Protein AF-A0A1V6PQ53-F1 (afdb_monomer_lite)

pLDDT: mean 78.3, std 21.43, range [31.05, 96.81]

Secondary structure (DSSP, 8-state):
-----------PPPP----------SSSSHHHHHHHHHHHHHHHHHHHHHTT-HHHHHHHHHHHHHHHHHH-S--SHHHHHHHHHHHHHHHHHS-TT-HHHHHHHHHHHHTHHHHTT-HHHHHHHHH-HHHHHHHHTTSPPPSS-TTT--------------SS---PPP-------

Sequence (177 aa):
MLTSIGLSQPKQPKEPQSESTSGENKASQAPTLQAHTLLCHLQVYIFSQTYLVPELKDLAFEKFSAVLKEIERPKCIDEQLAVIDCLSLAFLEVQPYDKLREWLAQYAAWCLHSLRLQPDFHQLLQRCPALSCRMMDILNPAVQAPWDVKWPKYRVPSYGARGFYEEGPPHEEDAVS

Structure (mmCIF, N/CA/C/O backbone):
data_AF-A0A1V6PQ53-F1
#
_entry.id   AF-A0A1V6PQ53-F1
#
loop_
_atom_site.group_PDB
_atom_site.id
_atom_site.type_symbol
_atom_site.label_atom_id
_atom_site.label_alt_id
_atom_site.label_comp_id
_atom_site.label_asym_id
_atom_site.label_entity_id
_atom_site.label_seq_id
_atom_site.pdbx_PDB_ins_code
_atom_site.Cartn_x
_atom_site.Cartn_y
_atom_site.Cartn_z
_atom_site.occupancy
_atom_site.B_iso_or_equiv
_atom_site.auth_seq_id
_atom_site.auth_comp_id
_atom_site.auth_asym_id
_atom_site.auth_atom_id
_atom_site.pdbx_PDB_model_num
ATOM 1 N N . MET A 1 1 ? 5.307 85.949 28.254 1.00 47.88 1 MET A N 1
ATOM 2 C CA . MET A 1 1 ? 5.474 85.746 26.800 1.00 47.88 1 MET A CA 1
ATOM 3 C C . MET A 1 1 ? 6.910 85.332 26.572 1.00 47.88 1 MET A C 1
ATOM 5 O O . MET A 1 1 ? 7.759 86.064 27.053 1.00 47.88 1 MET A O 1
ATOM 9 N N . LEU A 1 2 ? 7.167 84.181 25.948 1.00 36.12 2 LEU A N 1
ATOM 10 C CA . LEU A 1 2 ? 8.258 83.943 24.993 1.00 36.12 2 LEU A CA 1
ATOM 11 C C . LEU A 1 2 ? 8.287 82.456 24.610 1.00 36.12 2 LEU A C 1
ATOM 13 O O . LEU A 1 2 ? 7.993 81.568 25.403 1.00 36.12 2 LEU A O 1
ATOM 17 N N . THR A 1 3 ? 8.536 82.261 23.329 1.00 37.09 3 THR A N 1
ATOM 18 C CA . THR A 1 3 ? 8.331 81.092 22.482 1.00 37.09 3 THR A CA 1
ATOM 19 C C . THR A 1 3 ? 9.398 80.007 22.619 1.00 37.09 3 THR A C 1
ATOM 21 O O . THR A 1 3 ? 10.579 80.296 22.762 1.00 37.09 3 THR A O 1
ATOM 24 N N . SER A 1 4 ? 8.918 78.767 22.489 1.00 40.34 4 SER A N 1
ATOM 25 C CA . SER A 1 4 ? 9.501 77.578 21.842 1.00 40.34 4 SER A CA 1
ATOM 26 C C . SER A 1 4 ? 10.943 77.667 21.301 1.00 40.34 4 SER A C 1
ATOM 28 O O . SER A 1 4 ? 11.241 78.474 20.422 1.00 40.34 4 SER A O 1
ATOM 30 N N . ILE A 1 5 ? 11.792 76.735 21.756 1.00 41.16 5 ILE A N 1
ATOM 31 C CA . ILE A 1 5 ? 13.058 76.321 21.129 1.00 41.16 5 ILE A CA 1
ATOM 32 C C . ILE A 1 5 ? 13.031 74.785 21.058 1.00 41.16 5 ILE A C 1
ATOM 34 O O . ILE A 1 5 ? 12.640 74.130 22.023 1.00 41.16 5 ILE A O 1
ATOM 38 N N . GLY A 1 6 ? 13.347 74.242 19.878 1.00 40.41 6 GLY A N 1
ATOM 39 C CA . GLY A 1 6 ? 13.055 72.862 19.475 1.00 40.41 6 GLY A CA 1
ATOM 40 C C . GLY A 1 6 ? 14.090 71.800 19.847 1.00 40.41 6 GLY A C 1
ATOM 41 O O . GLY A 1 6 ? 15.030 72.085 20.574 1.00 40.41 6 GLY A O 1
ATOM 42 N N . LEU A 1 7 ? 13.914 70.588 19.294 1.00 35.53 7 LEU A N 1
ATOM 43 C CA . LEU A 1 7 ? 14.985 69.666 18.881 1.00 35.53 7 LEU A CA 1
ATOM 44 C C . LEU A 1 7 ? 14.430 68.425 18.131 1.00 35.53 7 LEU A C 1
ATOM 46 O O . LEU A 1 7 ? 13.485 67.791 18.583 1.00 35.53 7 LEU A O 1
ATOM 50 N N . SER A 1 8 ? 15.122 68.085 17.037 1.00 37.28 8 SER A N 1
ATOM 51 C CA . SER A 1 8 ? 15.448 66.746 16.496 1.00 37.28 8 SER A CA 1
ATOM 52 C C . SER A 1 8 ? 14.383 65.783 15.926 1.00 37.28 8 SER A C 1
ATOM 54 O O . SER A 1 8 ? 13.516 65.262 16.616 1.00 37.28 8 SER A O 1
ATOM 56 N N . GLN A 1 9 ? 14.576 65.457 14.635 1.00 44.78 9 GLN A N 1
ATOM 57 C CA . GLN A 1 9 ? 13.964 64.349 13.873 1.00 44.78 9 GLN A CA 1
ATOM 58 C C . GLN A 1 9 ? 14.495 62.958 14.306 1.00 44.78 9 GLN A C 1
ATOM 60 O 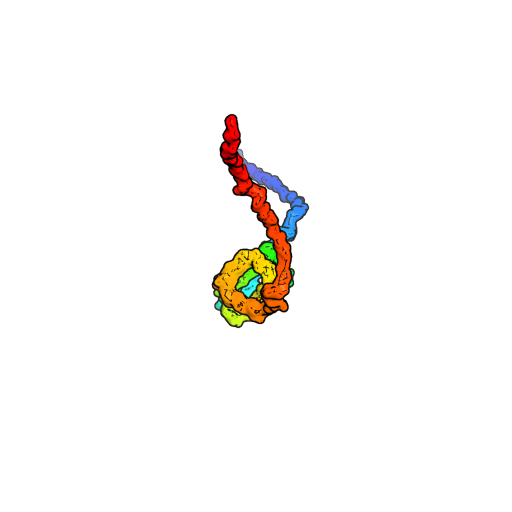O . GLN A 1 9 ? 15.506 62.903 15.010 1.00 44.78 9 GLN A O 1
ATOM 65 N N . PRO A 1 10 ? 13.920 61.831 13.811 1.00 44.03 10 PRO A N 1
ATOM 66 C CA . PRO A 1 10 ? 14.507 61.223 12.599 1.00 44.03 10 PRO A CA 1
ATOM 67 C C . PRO A 1 10 ? 13.544 60.487 11.626 1.00 44.03 10 PRO A C 1
ATOM 69 O O . PRO A 1 10 ? 12.700 59.687 12.008 1.00 44.03 10 PRO A O 1
ATOM 72 N N . LYS A 1 11 ? 13.774 60.749 10.329 1.00 37.09 11 LYS A N 1
ATOM 73 C CA . LYS A 1 11 ? 13.906 59.827 9.171 1.00 37.09 11 LYS A CA 1
ATOM 74 C C . LYS A 1 11 ? 13.160 58.468 9.187 1.00 37.09 11 LYS A C 1
ATOM 76 O O . LYS A 1 11 ? 13.619 57.504 9.792 1.00 37.09 11 LYS A O 1
ATOM 81 N N . GLN A 1 12 ? 12.111 58.356 8.365 1.00 39.81 12 GLN A N 1
ATOM 82 C CA . GLN A 1 12 ? 11.531 57.078 7.916 1.00 39.81 12 GLN A CA 1
ATOM 83 C C . GLN A 1 12 ? 12.351 56.442 6.769 1.00 39.81 12 GLN A C 1
ATOM 85 O O . GLN A 1 12 ? 12.788 57.174 5.872 1.00 39.81 12 GLN A O 1
ATOM 90 N N . PRO A 1 13 ? 12.528 55.105 6.730 1.00 38.00 13 PRO A N 1
ATOM 91 C CA . PRO A 1 13 ? 13.029 54.389 5.558 1.00 38.00 13 PRO A CA 1
ATOM 92 C C . PRO A 1 13 ? 11.904 53.981 4.590 1.00 38.00 13 PRO A C 1
ATOM 94 O O . PRO A 1 13 ? 10.789 53.671 4.997 1.00 38.00 13 PRO A O 1
ATOM 97 N N . LYS A 1 14 ? 12.260 53.991 3.303 1.00 38.31 14 LYS A N 1
ATOM 98 C CA . LYS A 1 14 ? 11.450 53.739 2.104 1.00 38.31 14 LYS A CA 1
ATOM 99 C C . LYS A 1 14 ? 11.131 52.248 1.899 1.00 38.31 14 LYS A C 1
ATOM 101 O O . LYS A 1 14 ? 12.017 51.416 2.073 1.00 38.31 14 LYS A O 1
ATOM 106 N N . GLU A 1 15 ? 9.921 51.949 1.422 1.00 40.22 15 GLU A N 1
ATOM 107 C CA . GLU A 1 15 ? 9.609 50.716 0.674 1.00 40.22 15 GLU A CA 1
ATOM 108 C C . GLU A 1 15 ? 10.409 50.648 -0.638 1.00 40.22 15 GLU A C 1
ATOM 110 O O . GLU A 1 15 ? 10.794 51.685 -1.194 1.00 40.22 15 GLU A O 1
ATOM 115 N N . PRO A 1 16 ? 10.607 49.432 -1.173 1.00 40.88 16 PRO A N 1
ATOM 116 C CA . PRO A 1 16 ? 10.141 49.221 -2.542 1.00 40.88 16 PRO A CA 1
ATOM 117 C C . PRO A 1 16 ? 9.465 47.859 -2.793 1.00 40.88 16 PRO A C 1
ATOM 119 O O . PRO A 1 16 ? 10.020 46.800 -2.519 1.00 40.88 16 PRO A O 1
ATOM 122 N N . GLN A 1 17 ? 8.270 47.960 -3.382 1.00 32.00 17 GLN A N 1
ATOM 123 C CA . GLN A 1 17 ? 7.801 47.299 -4.610 1.00 32.00 17 GLN A CA 1
ATOM 124 C C . GLN A 1 17 ? 8.130 45.811 -4.825 1.00 32.00 17 GLN A C 1
ATOM 126 O O . GLN A 1 17 ? 9.206 45.428 -5.276 1.00 32.00 17 GLN A O 1
ATOM 131 N N . SER A 1 18 ? 7.095 44.996 -4.638 1.00 38.78 18 SER A N 1
ATOM 132 C CA . SER A 1 18 ? 6.929 43.653 -5.184 1.00 38.78 18 SER A CA 1
ATOM 133 C C . SER A 1 18 ? 6.548 43.726 -6.669 1.00 38.78 18 SER A C 1
ATOM 135 O O . SER A 1 18 ? 5.409 44.038 -7.014 1.00 38.78 18 SER A O 1
ATOM 137 N N . GLU A 1 19 ? 7.494 43.400 -7.550 1.00 36.56 19 GLU A N 1
ATOM 138 C CA . GLU A 1 19 ? 7.214 43.024 -8.937 1.00 36.56 19 GLU A CA 1
ATOM 139 C C . GLU A 1 19 ? 7.116 41.501 -9.044 1.00 36.56 19 GLU A C 1
ATOM 141 O O . GLU A 1 19 ? 8.038 40.739 -8.753 1.00 36.56 19 GLU A O 1
ATOM 146 N N . SER A 1 20 ? 5.932 41.064 -9.449 1.00 39.28 20 SER A N 1
ATOM 147 C CA . SER A 1 20 ? 5.597 39.714 -9.862 1.00 39.28 20 SER A CA 1
ATOM 148 C C . SER A 1 20 ? 6.285 39.347 -11.176 1.00 39.28 20 SER A C 1
ATOM 150 O O . SER A 1 20 ? 6.068 40.012 -12.186 1.00 39.28 20 SER A O 1
ATOM 152 N N . THR A 1 21 ? 6.977 38.206 -11.196 1.00 31.05 21 THR A N 1
ATOM 153 C CA . THR A 1 21 ? 7.216 37.461 -12.439 1.00 31.05 21 THR A CA 1
ATOM 154 C C . THR A 1 21 ? 6.861 35.995 -12.221 1.00 31.05 21 THR A C 1
ATOM 156 O O . THR A 1 21 ? 7.440 35.300 -11.393 1.00 31.05 21 THR A O 1
ATOM 159 N N . SER A 1 22 ? 5.821 35.587 -12.941 1.00 43.41 22 SER A N 1
ATOM 160 C CA . SER A 1 22 ? 5.301 34.234 -13.096 1.00 43.41 22 SER A CA 1
ATOM 161 C C . SER A 1 22 ? 6.170 33.461 -14.086 1.00 43.41 22 SER A C 1
ATOM 163 O O . SER A 1 22 ? 6.522 34.010 -15.128 1.00 43.41 22 SER A O 1
ATOM 165 N N . GLY A 1 23 ? 6.449 32.189 -13.799 1.00 42.25 23 GLY A N 1
ATOM 166 C CA . GLY A 1 23 ? 6.982 31.249 -14.783 1.00 42.25 23 GLY A CA 1
ATOM 167 C C . GLY A 1 23 ? 7.779 30.110 -14.157 1.00 42.25 23 GLY A C 1
ATOM 168 O O . GLY A 1 23 ? 8.827 30.348 -13.583 1.00 42.25 23 GLY A O 1
ATOM 169 N N . GLU A 1 24 ? 7.267 28.887 -14.320 1.00 42.50 24 GLU A N 1
ATOM 170 C CA . GLU A 1 24 ? 7.995 27.610 -14.202 1.00 42.50 24 GLU A CA 1
ATOM 171 C C . GLU A 1 24 ? 8.403 27.137 -12.794 1.00 42.50 24 GLU A C 1
ATOM 173 O O . GLU A 1 24 ? 9.486 27.433 -12.313 1.00 42.50 24 GLU A O 1
ATOM 178 N N . ASN A 1 25 ? 7.546 26.317 -12.157 1.00 42.28 25 ASN A N 1
ATOM 179 C CA . ASN A 1 25 ? 7.958 25.182 -11.295 1.00 42.28 25 ASN A CA 1
ATOM 180 C C . ASN A 1 25 ? 6.767 24.307 -10.840 1.00 42.28 25 ASN A C 1
ATOM 182 O O . ASN A 1 25 ? 6.650 23.921 -9.679 1.00 42.28 25 ASN A O 1
ATOM 186 N N . LYS A 1 26 ? 5.831 23.979 -11.744 1.00 44.25 26 LYS A N 1
ATOM 187 C CA . LYS A 1 26 ? 4.626 23.205 -11.374 1.00 44.25 26 LYS A CA 1
ATOM 188 C C . LYS A 1 26 ? 4.820 21.679 -11.399 1.00 44.25 26 LYS A C 1
ATOM 190 O O . LYS A 1 26 ? 4.007 20.965 -10.826 1.00 44.25 26 LYS A O 1
ATOM 195 N N . ALA A 1 27 ? 5.883 21.177 -12.032 1.00 47.62 27 ALA A N 1
ATOM 196 C CA . ALA A 1 27 ? 6.120 19.736 -12.184 1.00 47.62 27 ALA A CA 1
ATOM 197 C C . ALA A 1 27 ? 6.875 19.103 -10.997 1.00 47.62 27 ALA A C 1
ATOM 199 O O . ALA A 1 27 ? 6.662 17.934 -10.698 1.00 47.62 27 ALA A O 1
ATOM 200 N N . SER A 1 28 ? 7.705 19.873 -10.286 1.00 53.03 28 SER A N 1
ATOM 201 C CA . SER A 1 28 ? 8.622 19.328 -9.269 1.00 53.03 28 SER A CA 1
ATOM 202 C C . SER A 1 28 ? 8.056 19.298 -7.841 1.00 53.03 28 SER A C 1
ATOM 204 O O . SER A 1 28 ? 8.668 18.707 -6.961 1.00 53.03 28 SER A O 1
ATOM 206 N N . GLN A 1 29 ? 6.903 19.930 -7.587 1.00 55.69 29 GLN A N 1
ATOM 207 C CA . GLN A 1 29 ? 6.268 19.964 -6.254 1.00 55.69 29 GLN A CA 1
ATOM 208 C C . GLN A 1 29 ? 5.102 18.979 -6.099 1.00 55.69 29 GLN A C 1
ATOM 210 O O . GLN A 1 29 ? 4.734 18.626 -4.985 1.00 55.69 29 GLN A O 1
ATOM 215 N N . ALA A 1 30 ? 4.502 18.526 -7.200 1.00 59.94 30 ALA A N 1
ATOM 216 C CA . ALA A 1 30 ? 3.390 17.581 -7.155 1.00 59.94 30 ALA A CA 1
ATOM 217 C C . ALA A 1 30 ? 3.730 16.232 -6.472 1.00 59.94 30 ALA A C 1
ATOM 219 O O . ALA A 1 30 ? 2.942 15.811 -5.622 1.00 59.94 30 ALA A O 1
ATOM 220 N N . PRO A 1 31 ? 4.873 15.568 -6.759 1.00 60.91 31 PRO A N 1
ATOM 221 C CA . PRO A 1 31 ? 5.157 14.250 -6.181 1.00 60.91 31 PRO A CA 1
ATOM 222 C C . PRO A 1 31 ? 5.460 14.315 -4.678 1.00 60.91 31 PRO A C 1
ATOM 224 O O . PRO A 1 31 ? 4.992 13.473 -3.912 1.00 60.91 31 PRO A O 1
ATOM 227 N N . THR A 1 32 ? 6.159 15.358 -4.222 1.00 70.81 32 THR A N 1
ATOM 228 C CA . THR A 1 32 ? 6.441 15.565 -2.794 1.00 70.81 32 THR A CA 1
ATOM 229 C C . THR A 1 32 ? 5.165 15.865 -2.006 1.00 70.81 32 THR A C 1
ATOM 231 O O . THR A 1 32 ? 4.955 15.310 -0.928 1.00 70.81 32 THR A O 1
ATOM 234 N N . LEU A 1 33 ? 4.249 16.664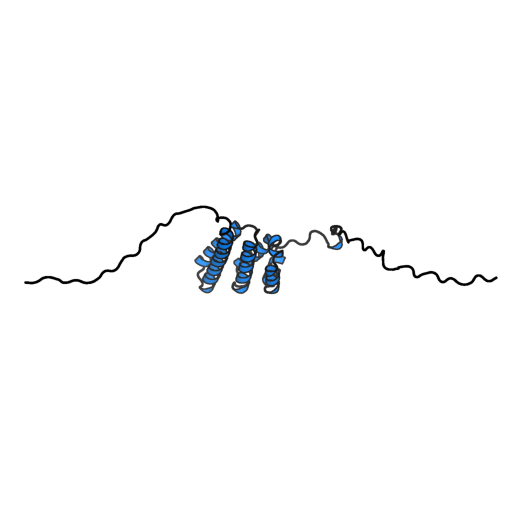 -2.564 1.00 73.25 33 LEU A N 1
ATOM 235 C CA . LEU A 1 33 ? 2.937 16.920 -1.960 1.00 73.25 33 LEU A CA 1
ATOM 236 C C . LEU A 1 33 ? 2.083 15.648 -1.849 1.00 73.25 33 LEU A C 1
ATOM 238 O O . LEU A 1 33 ? 1.444 15.441 -0.816 1.00 73.25 33 LEU A O 1
ATOM 242 N N . GLN A 1 34 ? 2.082 14.780 -2.864 1.00 73.25 34 GLN A N 1
ATOM 243 C CA . GLN A 1 34 ? 1.351 13.507 -2.817 1.00 73.25 34 GLN A CA 1
ATOM 244 C C . GLN A 1 34 ? 1.917 12.558 -1.755 1.00 73.25 34 GLN A C 1
ATOM 246 O O . GLN A 1 34 ? 1.145 11.988 -0.983 1.00 73.25 34 GLN A O 1
ATOM 251 N N . ALA A 1 35 ? 3.244 12.455 -1.646 1.00 77.88 35 ALA A N 1
ATOM 252 C CA . ALA A 1 35 ? 3.906 11.666 -0.608 1.00 77.88 35 ALA A CA 1
ATOM 253 C C . ALA A 1 35 ? 3.508 12.123 0.807 1.00 77.88 35 ALA A C 1
ATOM 255 O O . ALA A 1 35 ? 3.105 11.315 1.647 1.00 77.88 35 ALA A O 1
ATOM 256 N N . HIS A 1 36 ? 3.540 13.435 1.053 1.00 81.56 36 HIS A N 1
ATOM 257 C CA . HIS A 1 36 ? 3.105 14.008 2.326 1.00 81.56 36 HIS A CA 1
ATOM 258 C C . HIS A 1 36 ? 1.609 13.790 2.589 1.00 81.56 36 HIS A C 1
ATOM 260 O O . HIS A 1 36 ? 1.216 13.508 3.721 1.00 81.56 36 HIS A O 1
ATOM 266 N N . THR A 1 37 ? 0.775 13.877 1.553 1.00 91.12 37 THR A N 1
ATOM 267 C CA . THR A 1 37 ? -0.677 13.673 1.669 1.00 91.12 37 THR A CA 1
ATOM 268 C C . THR A 1 37 ? -1.014 12.220 2.021 1.00 91.12 37 THR A C 1
ATOM 270 O O . THR A 1 37 ? -1.845 11.980 2.898 1.00 91.12 37 THR A O 1
ATOM 273 N N . LEU A 1 38 ? -0.330 11.247 1.408 1.00 91.31 38 LEU A N 1
ATOM 274 C CA . LEU A 1 38 ? -0.474 9.821 1.723 1.00 91.31 38 LEU A CA 1
ATOM 275 C C . LEU A 1 38 ? -0.170 9.525 3.189 1.00 91.31 38 LEU A C 1
ATOM 277 O O . LEU A 1 38 ? -0.997 8.938 3.891 1.00 91.31 38 LEU A O 1
ATOM 281 N N . LEU A 1 39 ? 1.005 9.958 3.652 1.00 91.81 39 LEU A N 1
ATOM 282 C CA . LEU A 1 39 ? 1.433 9.744 5.031 1.00 91.81 39 LEU A CA 1
ATOM 283 C C . LEU A 1 39 ? 0.485 10.427 6.017 1.00 91.81 39 LEU A C 1
ATOM 285 O O . LEU A 1 39 ? 0.154 9.835 7.040 1.00 91.81 39 LEU A O 1
ATOM 289 N N . CYS A 1 40 ? -0.016 11.619 5.688 1.00 94.25 40 CYS A N 1
ATOM 290 C CA . CYS A 1 40 ? -0.991 12.320 6.515 1.00 94.25 40 CYS A CA 1
ATOM 291 C C . CYS A 1 40 ? -2.287 11.509 6.679 1.00 94.25 40 CYS A C 1
ATOM 293 O O . CYS A 1 40 ? -2.718 11.261 7.805 1.00 94.25 40 CYS A O 1
ATOM 295 N N . HIS A 1 41 ? -2.886 11.015 5.591 1.00 95.44 41 HIS A N 1
ATOM 296 C CA . HIS A 1 41 ? -4.101 10.198 5.692 1.00 95.44 41 HIS A CA 1
ATOM 297 C C . HIS A 1 41 ? -3.869 8.879 6.440 1.00 95.44 41 HIS A C 1
ATOM 299 O O . HIS A 1 41 ? -4.723 8.472 7.228 1.00 95.44 41 HIS A O 1
ATOM 305 N N . LEU A 1 42 ? -2.705 8.247 6.265 1.00 94.88 42 LEU A N 1
ATOM 306 C CA . LEU A 1 42 ? -2.327 7.053 7.021 1.00 94.88 42 LEU A CA 1
ATOM 307 C C . LEU A 1 42 ? -2.171 7.345 8.521 1.00 94.88 42 LEU A C 1
ATOM 309 O O . LEU A 1 42 ? -2.657 6.584 9.355 1.00 94.88 42 LEU A O 1
ATOM 313 N N . GLN A 1 43 ? -1.539 8.459 8.882 1.00 95.00 43 GLN A N 1
ATOM 314 C CA . GLN A 1 43 ? -1.406 8.882 10.275 1.00 95.00 43 GLN A CA 1
ATOM 315 C C . GLN A 1 43 ? -2.763 9.190 10.904 1.00 95.00 43 GLN A C 1
ATOM 317 O O . GLN A 1 43 ? -3.008 8.777 12.034 1.00 95.00 43 GLN A O 1
ATOM 322 N N . VAL A 1 44 ? -3.672 9.845 10.174 1.00 96.31 44 VAL A N 1
ATOM 323 C CA . VAL A 1 44 ? -5.051 10.065 10.638 1.00 96.31 44 VAL A CA 1
ATOM 324 C C . VAL A 1 44 ? -5.780 8.732 10.815 1.00 96.31 44 VAL A C 1
ATOM 326 O O . VAL A 1 44 ? -6.499 8.564 11.798 1.00 96.31 44 VAL A O 1
ATOM 329 N N . TYR A 1 45 ? -5.559 7.755 9.931 1.00 96.62 45 TYR A N 1
ATOM 330 C CA . TYR A 1 45 ? -6.109 6.409 10.092 1.00 96.62 45 TYR A CA 1
ATOM 331 C C . TYR A 1 45 ? -5.604 5.743 11.379 1.00 96.62 45 TYR A C 1
ATOM 333 O O . TYR A 1 45 ? -6.407 5.290 12.195 1.00 96.62 45 TYR A O 1
ATOM 341 N N . ILE A 1 46 ? -4.289 5.741 11.612 1.00 94.62 46 ILE A N 1
ATOM 342 C CA . ILE A 1 46 ? -3.682 5.188 12.834 1.00 94.62 46 ILE A CA 1
ATOM 343 C C . ILE A 1 46 ? -4.219 5.917 14.070 1.00 94.62 46 ILE A C 1
ATOM 345 O O . ILE A 1 46 ? -4.669 5.278 15.016 1.00 94.62 46 ILE A O 1
ATOM 349 N N . PHE A 1 47 ? -4.259 7.249 14.035 1.00 95.69 47 PHE A N 1
ATOM 350 C CA . PHE A 1 47 ? -4.813 8.078 15.101 1.00 95.69 4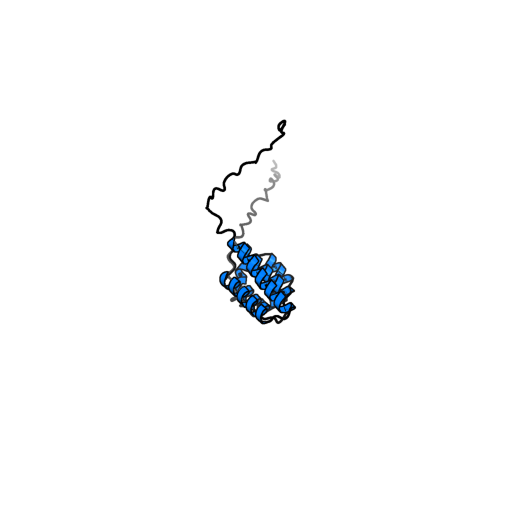7 PHE A CA 1
ATOM 351 C C . PHE A 1 47 ? -6.261 7.687 15.411 1.00 95.69 47 PHE A C 1
ATOM 353 O O . PHE A 1 47 ? -6.597 7.378 16.551 1.00 95.69 47 PHE A O 1
ATOM 360 N N . SER A 1 48 ? -7.121 7.631 14.398 1.00 95.69 48 SER A N 1
ATOM 361 C CA . SER A 1 48 ? -8.532 7.283 14.576 1.00 95.69 48 SER A CA 1
ATOM 362 C C . SER A 1 48 ? -8.735 5.872 15.138 1.00 95.69 48 SER A C 1
ATOM 364 O O . SER A 1 48 ? -9.649 5.664 15.933 1.00 95.69 48 SER A O 1
ATOM 366 N N . GLN A 1 49 ? -7.853 4.921 14.806 1.00 93.00 49 GLN A N 1
ATOM 367 C CA . GLN A 1 49 ? -7.852 3.582 15.394 1.00 93.00 49 GLN A CA 1
ATOM 368 C C . GLN A 1 49 ? -7.433 3.616 16.869 1.00 93.00 49 GLN A C 1
ATOM 370 O O . GLN A 1 49 ? -8.073 2.968 17.695 1.00 93.00 49 GLN A O 1
ATOM 375 N N . THR A 1 50 ? -6.391 4.374 17.211 1.00 94.19 50 THR A N 1
ATOM 376 C CA . THR A 1 50 ? -5.888 4.512 18.588 1.00 94.19 50 THR A CA 1
ATOM 377 C C . THR A 1 50 ? -6.909 5.177 19.509 1.00 94.19 50 THR A C 1
ATOM 379 O O . THR A 1 50 ? -7.074 4.753 20.650 1.00 94.19 50 THR A O 1
ATOM 382 N N . TYR A 1 51 ? -7.629 6.184 19.010 1.00 95.31 51 TYR A N 1
ATOM 383 C CA . TYR A 1 51 ? -8.644 6.925 19.768 1.00 95.31 51 TYR A CA 1
ATOM 384 C C . TYR A 1 51 ? -10.076 6.403 19.572 1.00 95.31 51 TYR A C 1
ATOM 386 O O . TYR A 1 51 ? -11.014 7.019 20.071 1.00 95.31 51 TYR A O 1
ATOM 394 N N . LEU A 1 52 ? -10.249 5.266 18.886 1.00 94.38 52 LEU A N 1
ATOM 395 C CA . LEU A 1 52 ? -11.536 4.584 18.689 1.00 94.38 52 LEU A CA 1
ATOM 396 C C . LEU A 1 52 ? -12.621 5.475 18.054 1.00 94.38 52 LEU A C 1
ATOM 398 O O . LEU A 1 52 ? -13.769 5.472 18.493 1.00 94.38 52 LEU A O 1
ATOM 402 N N . VAL A 1 53 ? -12.261 6.221 17.006 1.00 96.62 53 VAL A N 1
ATOM 403 C CA . VAL A 1 53 ? -13.181 7.066 16.225 1.00 96.62 53 VAL A CA 1
ATOM 404 C C . VAL A 1 53 ? -13.449 6.398 14.866 1.00 96.62 53 VAL A C 1
ATOM 406 O O . VAL A 1 53 ? -12.727 6.666 13.899 1.00 96.62 53 VAL A O 1
ATOM 409 N N . PRO A 1 54 ? -14.434 5.485 14.765 1.00 93.62 54 PRO A N 1
ATOM 410 C CA . PRO A 1 54 ? -14.616 4.636 13.589 1.00 93.62 54 PRO A CA 1
ATOM 411 C C . PRO A 1 54 ? -15.007 5.414 12.326 1.00 93.62 54 PRO A C 1
ATOM 413 O O . PRO A 1 54 ? -14.503 5.101 11.251 1.00 93.62 54 PRO A O 1
ATOM 416 N N . GLU A 1 55 ? -15.822 6.467 12.429 1.00 96.62 55 GLU A N 1
ATOM 417 C CA . GLU A 1 55 ? -16.230 7.260 11.261 1.00 96.62 55 GLU A CA 1
ATOM 418 C C . GLU A 1 55 ? -15.033 7.987 10.639 1.00 96.62 55 GLU A C 1
ATOM 420 O O . GLU A 1 55 ? -14.895 8.064 9.418 1.00 96.62 55 GLU A O 1
ATOM 425 N N . LEU A 1 56 ? -14.128 8.486 11.488 1.00 96.12 56 LEU A N 1
ATOM 426 C CA . LEU A 1 56 ? -12.889 9.113 11.040 1.00 96.12 56 LEU A CA 1
ATOM 427 C C . LEU A 1 56 ? -11.944 8.083 10.421 1.00 96.12 56 LEU A C 1
ATOM 429 O O . LEU A 1 56 ? -11.278 8.390 9.434 1.00 96.12 56 LEU A O 1
ATOM 433 N N . LYS A 1 57 ? -11.904 6.868 10.971 1.00 95.44 57 LYS A N 1
ATOM 434 C CA . LYS A 1 57 ? -11.107 5.764 10.435 1.00 95.44 57 LYS A CA 1
ATOM 435 C C . LYS A 1 57 ? -11.542 5.393 9.027 1.00 95.44 57 LYS A C 1
ATOM 437 O O . LYS A 1 57 ? -10.704 5.270 8.133 1.00 95.44 57 LYS A O 1
ATOM 442 N N . ASP A 1 58 ? -12.843 5.252 8.812 1.00 95.94 58 ASP A N 1
ATOM 443 C CA . ASP A 1 58 ? -13.386 4.932 7.496 1.00 95.94 58 ASP A CA 1
ATOM 444 C C . ASP A 1 58 ? -13.145 6.071 6.502 1.00 95.94 58 ASP A C 1
ATOM 446 O O . ASP A 1 58 ? -12.638 5.824 5.407 1.00 95.94 58 ASP A O 1
ATOM 450 N N . LEU A 1 59 ? -13.363 7.323 6.913 1.00 96.62 59 LEU A N 1
ATOM 451 C CA . LEU A 1 59 ? -13.063 8.486 6.078 1.00 96.62 59 LEU A CA 1
ATOM 452 C C . LEU A 1 59 ? -11.570 8.577 5.724 1.00 96.62 59 LEU A C 1
ATOM 454 O O . LEU A 1 59 ? -11.217 8.852 4.577 1.00 96.62 59 LEU A O 1
ATOM 458 N N . ALA A 1 60 ? -10.678 8.333 6.685 1.00 96.44 60 ALA A N 1
ATOM 459 C CA . ALA A 1 60 ? -9.237 8.343 6.456 1.00 96.44 60 ALA A CA 1
ATOM 460 C C . ALA A 1 60 ? -8.819 7.243 5.475 1.00 96.44 60 ALA A C 1
ATOM 462 O O . ALA A 1 60 ? -8.012 7.502 4.586 1.00 96.44 60 ALA A O 1
ATOM 463 N N . PHE A 1 61 ? -9.409 6.048 5.576 1.00 96.62 61 PHE A N 1
ATOM 464 C CA . PHE A 1 61 ? -9.185 4.960 4.623 1.00 96.62 61 PHE A CA 1
ATOM 465 C C . PHE A 1 61 ? -9.649 5.318 3.210 1.00 96.62 61 PHE A C 1
ATOM 467 O O . PHE A 1 61 ? -8.936 5.074 2.234 1.00 96.62 61 PHE A O 1
ATOM 474 N N . GLU A 1 62 ? -10.832 5.915 3.080 1.00 96.81 62 GLU A N 1
ATOM 475 C CA . GLU A 1 62 ? -11.353 6.358 1.788 1.00 96.81 62 GLU A CA 1
ATOM 476 C C . GLU A 1 62 ? -10.441 7.402 1.147 1.00 96.81 62 GLU A C 1
ATOM 478 O O . GLU A 1 62 ? -10.082 7.267 -0.023 1.00 96.81 62 GLU A O 1
ATOM 483 N N . LYS A 1 63 ? -10.003 8.408 1.913 1.00 95.94 63 LYS A N 1
ATOM 484 C CA . LYS A 1 63 ? -9.085 9.441 1.415 1.00 95.94 63 LYS A CA 1
ATOM 485 C C . LYS A 1 63 ? -7.713 8.872 1.077 1.00 95.94 63 LYS A C 1
ATOM 487 O O . LYS A 1 63 ? -7.196 9.150 0.002 1.00 95.94 63 LYS A O 1
ATOM 492 N N . PHE A 1 64 ? -7.162 8.020 1.935 1.00 95.62 64 PHE A N 1
ATOM 493 C CA . PHE A 1 64 ? -5.893 7.342 1.691 1.00 95.62 64 PHE A CA 1
ATOM 494 C C . PHE A 1 64 ? -5.925 6.510 0.401 1.00 95.62 64 PHE A C 1
ATOM 496 O O . PHE A 1 64 ? -5.071 6.659 -0.473 1.00 95.62 64 PHE A O 1
ATOM 503 N N . SER A 1 65 ? -6.945 5.663 0.251 1.00 95.38 65 SER A N 1
ATOM 504 C CA . SER A 1 65 ? -7.088 4.812 -0.931 1.00 95.38 65 SER A CA 1
ATOM 505 C C . SER A 1 65 ? -7.399 5.612 -2.197 1.00 95.38 65 SER A C 1
ATOM 507 O O . SER A 1 65 ? -6.994 5.190 -3.277 1.00 95.38 65 SER A O 1
ATOM 509 N N . ALA A 1 66 ? -8.065 6.768 -2.097 1.00 95.06 66 ALA A N 1
ATOM 510 C CA . ALA A 1 66 ? -8.255 7.676 -3.227 1.00 95.06 66 ALA A CA 1
ATOM 511 C C . ALA A 1 66 ? -6.917 8.215 -3.751 1.00 95.06 66 ALA A C 1
ATOM 513 O O . ALA A 1 66 ? -6.677 8.143 -4.951 1.00 95.06 66 ALA A O 1
ATOM 514 N N . VAL A 1 67 ? -6.009 8.642 -2.867 1.00 93.69 67 VAL A N 1
ATOM 515 C CA . VAL A 1 67 ? -4.681 9.129 -3.283 1.00 93.69 67 VAL A CA 1
ATOM 516 C C . VAL A 1 67 ? -3.864 8.017 -3.951 1.00 93.69 67 VAL A C 1
ATOM 518 O O . VAL A 1 67 ? -3.261 8.236 -4.997 1.00 93.69 67 VAL A O 1
ATOM 521 N N . LEU A 1 68 ? -3.887 6.791 -3.419 1.00 93.56 68 LEU A N 1
ATOM 522 C CA . LEU A 1 68 ? -3.205 5.663 -4.073 1.00 93.56 68 LEU A CA 1
ATOM 523 C C . LEU A 1 68 ? -3.846 5.267 -5.410 1.00 93.56 68 LEU A C 1
ATOM 525 O O . LEU A 1 68 ? -3.142 4.835 -6.320 1.00 93.56 68 LEU A O 1
ATOM 529 N N . LYS A 1 69 ? -5.162 5.441 -5.566 1.00 93.25 69 LYS A N 1
ATOM 530 C CA . LYS A 1 69 ? -5.833 5.264 -6.863 1.00 93.25 69 LYS A CA 1
ATOM 531 C C . LYS A 1 69 ? -5.413 6.327 -7.874 1.00 93.25 69 LYS A C 1
ATOM 533 O O . LYS A 1 69 ? -5.276 5.990 -9.041 1.00 93.25 69 LYS A O 1
ATOM 538 N N . GLU A 1 70 ? -5.194 7.568 -7.443 1.00 91.62 70 GLU A N 1
ATOM 539 C CA . GLU A 1 70 ? -4.691 8.650 -8.304 1.00 91.62 70 GLU A CA 1
ATOM 540 C C . GLU A 1 70 ? -3.242 8.412 -8.751 1.00 91.62 70 GLU A C 1
ATOM 542 O O . GLU A 1 70 ? -2.893 8.725 -9.887 1.00 91.62 70 GLU A O 1
ATOM 547 N N . ILE A 1 71 ? -2.414 7.823 -7.883 1.00 90.50 71 ILE A N 1
ATOM 548 C CA . ILE A 1 71 ? -1.032 7.434 -8.212 1.00 90.50 71 ILE A CA 1
ATOM 549 C C . ILE A 1 71 ? -0.997 6.240 -9.178 1.00 90.50 71 ILE A C 1
ATOM 551 O O . ILE A 1 71 ? -0.064 6.108 -9.972 1.00 90.50 71 ILE A O 1
ATOM 555 N N . GLU A 1 72 ? -2.009 5.369 -9.135 1.00 91.31 72 GLU A N 1
ATOM 556 C CA . GLU A 1 72 ? -2.048 4.094 -9.852 1.00 91.31 72 GLU A CA 1
ATOM 557 C C . GLU A 1 72 ? -0.792 3.253 -9.570 1.00 91.31 72 GLU A C 1
ATOM 559 O O . GLU A 1 72 ? -0.680 2.620 -8.526 1.00 91.31 72 GLU A O 1
ATOM 564 N N . ARG A 1 73 ? 0.170 3.229 -10.499 1.00 92.31 73 ARG A N 1
ATOM 565 C CA . ARG A 1 73 ? 1.459 2.563 -10.315 1.00 92.31 73 ARG A CA 1
ATOM 566 C C . ARG A 1 73 ? 2.538 3.614 -10.118 1.00 92.31 73 ARG A C 1
ATOM 568 O O . ARG A 1 73 ? 2.706 4.435 -11.019 1.00 92.31 73 ARG A O 1
ATOM 575 N N . PRO A 1 74 ? 3.336 3.527 -9.043 1.00 91.88 74 PRO A N 1
ATOM 576 C CA . PRO A 1 74 ? 4.383 4.500 -8.785 1.00 91.88 74 PRO A CA 1
ATOM 577 C C . PRO A 1 74 ? 5.459 4.403 -9.877 1.00 91.88 74 PRO A C 1
ATOM 579 O O . PRO A 1 74 ? 6.075 3.346 -10.086 1.00 91.88 74 PRO A O 1
ATOM 582 N N . LYS A 1 75 ? 5.651 5.499 -10.616 1.00 89.81 75 LYS A N 1
ATOM 583 C CA . LYS A 1 75 ? 6.563 5.595 -11.772 1.00 89.81 75 LYS A CA 1
ATOM 584 C C . LYS A 1 75 ? 7.839 6.337 -11.414 1.00 89.81 75 LYS A C 1
ATOM 586 O O . LYS A 1 75 ? 8.901 5.964 -11.908 1.00 89.81 75 LYS A O 1
ATOM 591 N N . CYS A 1 76 ? 7.740 7.363 -10.572 1.00 90.62 76 CYS A N 1
ATOM 592 C CA . CYS A 1 76 ? 8.902 8.114 -10.112 1.00 90.62 76 CYS A CA 1
ATOM 593 C C . CYS A 1 76 ? 9.451 7.561 -8.790 1.00 90.62 76 CYS A C 1
ATOM 595 O O . CYS A 1 76 ? 8.780 6.810 -8.083 1.00 90.62 76 CYS A O 1
ATOM 597 N N . ILE A 1 77 ? 10.697 7.921 -8.474 1.00 91.38 77 ILE A N 1
ATOM 598 C CA . ILE A 1 77 ? 11.367 7.488 -7.241 1.00 91.38 77 ILE A CA 1
ATOM 599 C C . ILE A 1 77 ? 10.616 7.983 -6.000 1.00 91.38 77 ILE A C 1
ATOM 601 O O . ILE A 1 77 ? 10.401 7.196 -5.084 1.00 91.38 77 ILE A O 1
ATOM 605 N N . ASP A 1 78 ? 10.144 9.231 -6.002 1.00 90.12 78 ASP A N 1
ATOM 606 C CA . ASP A 1 78 ? 9.479 9.832 -4.841 1.00 90.12 78 ASP A CA 1
ATOM 607 C C . ASP A 1 78 ? 8.166 9.113 -4.496 1.00 90.12 78 ASP A C 1
ATOM 609 O O . ASP A 1 78 ? 7.909 8.806 -3.335 1.00 90.12 78 ASP A O 1
ATOM 613 N N . GLU A 1 79 ? 7.361 8.759 -5.504 1.00 91.44 79 GLU A N 1
ATOM 614 C CA . GLU A 1 79 ? 6.148 7.949 -5.323 1.00 91.44 79 GLU A CA 1
ATOM 615 C C . GLU A 1 79 ? 6.472 6.550 -4.787 1.00 91.44 79 GLU A C 1
ATOM 617 O O . GLU A 1 79 ? 5.762 6.033 -3.924 1.00 91.44 79 GLU A O 1
ATOM 622 N N . GLN A 1 80 ? 7.533 5.916 -5.300 1.00 93.62 80 GLN A N 1
ATOM 623 C CA . GLN A 1 80 ? 7.939 4.584 -4.847 1.00 93.62 80 GLN A CA 1
ATOM 624 C C . GLN A 1 80 ? 8.364 4.621 -3.378 1.00 93.62 80 GLN A C 1
ATOM 626 O O . GLN A 1 80 ? 7.898 3.789 -2.602 1.00 93.62 80 GLN A O 1
ATOM 631 N N . LEU A 1 81 ? 9.182 5.602 -2.987 1.00 92.94 81 LEU A N 1
ATOM 632 C CA . LEU A 1 81 ? 9.600 5.800 -1.599 1.00 92.94 81 LEU A CA 1
ATOM 633 C C . LEU A 1 81 ? 8.406 6.114 -0.692 1.00 92.94 81 LEU A C 1
ATOM 635 O O . LEU A 1 81 ? 8.256 5.479 0.346 1.00 92.94 81 LEU A O 1
ATOM 639 N N . ALA A 1 82 ? 7.487 6.980 -1.123 1.00 93.00 82 ALA A N 1
ATOM 640 C CA . ALA A 1 82 ? 6.283 7.299 -0.359 1.00 93.00 82 ALA A CA 1
ATOM 641 C C . ALA A 1 82 ? 5.408 6.066 -0.085 1.00 93.00 82 ALA A C 1
ATOM 643 O O . ALA A 1 82 ? 4.902 5.882 1.024 1.00 93.00 82 ALA A O 1
ATOM 644 N N . VAL A 1 83 ? 5.236 5.196 -1.087 1.00 94.69 83 VAL A N 1
ATOM 645 C CA . VAL A 1 83 ? 4.505 3.932 -0.926 1.00 94.69 83 VAL A CA 1
ATOM 646 C C . VAL A 1 83 ? 5.250 2.992 0.025 1.00 94.69 83 VAL A C 1
ATOM 648 O O . VAL A 1 83 ? 4.609 2.364 0.868 1.00 94.69 83 VAL A O 1
ATOM 651 N N . ILE A 1 84 ? 6.579 2.901 -0.070 1.00 95.00 84 ILE A N 1
ATOM 652 C CA . ILE A 1 84 ? 7.405 2.075 0.827 1.00 95.00 84 ILE A CA 1
ATOM 653 C C . ILE A 1 84 ? 7.287 2.563 2.275 1.00 95.00 84 ILE A C 1
ATOM 655 O O . ILE A 1 84 ? 7.059 1.745 3.167 1.00 95.00 84 ILE A O 1
ATOM 659 N N . ASP A 1 85 ? 7.349 3.872 2.509 1.00 93.69 85 ASP A N 1
ATOM 660 C CA . ASP A 1 85 ? 7.178 4.467 3.836 1.00 93.69 85 ASP A CA 1
ATOM 661 C C . ASP A 1 85 ? 5.782 4.188 4.400 1.00 93.69 85 ASP A C 1
ATOM 663 O O . ASP A 1 85 ? 5.644 3.808 5.565 1.00 93.69 85 ASP A O 1
ATOM 667 N N . CYS A 1 86 ? 4.740 4.286 3.566 1.00 94.50 86 CYS A N 1
ATOM 668 C CA . CYS A 1 86 ? 3.378 3.931 3.965 1.00 94.50 86 CYS A CA 1
ATOM 669 C C . CYS A 1 86 ? 3.256 2.451 4.345 1.00 94.50 86 CYS A C 1
ATOM 671 O O . CYS A 1 86 ? 2.631 2.125 5.353 1.00 94.50 86 CYS A O 1
ATOM 673 N N . LEU A 1 87 ? 3.853 1.549 3.561 1.00 95.31 87 LEU A N 1
ATOM 674 C CA . LEU A 1 87 ? 3.858 0.116 3.860 1.00 95.31 87 LEU A CA 1
ATOM 675 C C . LEU A 1 87 ? 4.599 -0.172 5.168 1.00 95.31 87 LEU A C 1
ATOM 677 O O . LEU A 1 87 ? 4.095 -0.923 6.001 1.00 95.31 87 LEU A O 1
ATOM 681 N N . SER A 1 88 ? 5.757 0.455 5.366 1.00 94.62 88 SER A N 1
ATOM 682 C CA . SER A 1 88 ? 6.551 0.352 6.589 1.00 94.62 88 SER A CA 1
ATOM 683 C C . SER A 1 88 ? 5.747 0.786 7.813 1.00 94.62 88 SER A C 1
ATOM 685 O O . SER A 1 88 ? 5.584 0.013 8.759 1.00 94.62 88 SER A O 1
ATOM 687 N N . LEU A 1 89 ? 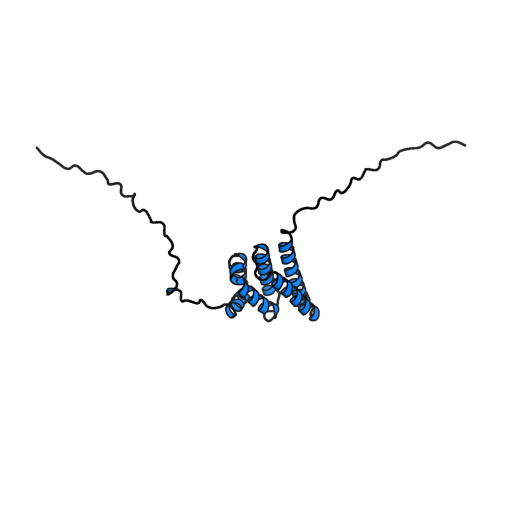5.157 1.983 7.761 1.00 94.06 89 LEU A N 1
ATOM 688 C CA . LEU A 1 89 ? 4.384 2.539 8.866 1.00 94.06 89 LEU A CA 1
ATOM 689 C C . LEU A 1 89 ? 3.117 1.719 9.150 1.00 94.06 89 LEU A C 1
ATOM 691 O O . LEU A 1 89 ? 2.826 1.410 10.304 1.00 94.06 89 LEU A O 1
ATOM 695 N N . ALA A 1 90 ? 2.383 1.311 8.112 1.00 94.62 90 ALA A N 1
ATOM 696 C CA . ALA A 1 90 ? 1.161 0.531 8.278 1.00 94.62 90 ALA A CA 1
ATOM 697 C C . ALA A 1 90 ? 1.431 -0.848 8.896 1.00 94.62 90 ALA A C 1
ATOM 699 O O . ALA A 1 90 ? 0.674 -1.301 9.750 1.00 94.62 90 ALA A O 1
ATOM 700 N N . PHE A 1 91 ? 2.507 -1.530 8.500 1.00 93.81 91 PHE A N 1
ATOM 701 C CA . PHE A 1 91 ? 2.829 -2.850 9.050 1.00 93.81 91 PHE A CA 1
ATOM 702 C C . PHE A 1 91 ? 3.448 -2.796 10.451 1.00 93.81 91 PHE A C 1
ATOM 704 O O . PHE A 1 91 ? 3.430 -3.822 11.139 1.00 93.81 91 PHE A O 1
ATOM 711 N N . LEU A 1 92 ? 3.941 -1.628 10.872 1.00 92.62 92 LEU A N 1
ATOM 712 C CA . LEU A 1 92 ? 4.455 -1.379 12.216 1.00 92.62 92 LEU A CA 1
ATOM 713 C C . LEU A 1 92 ? 3.343 -1.017 13.212 1.00 92.62 92 LEU A C 1
ATOM 715 O O . LEU A 1 92 ? 3.269 -1.616 14.280 1.00 92.62 92 LEU A O 1
ATOM 719 N N . GLU A 1 93 ? 2.477 -0.066 12.856 1.00 92.19 93 GLU A N 1
ATOM 720 C CA . GLU A 1 93 ? 1.525 0.555 13.793 1.00 92.19 93 GLU A CA 1
ATOM 721 C C . GLU A 1 93 ? 0.115 -0.047 13.723 1.00 92.19 93 GLU A C 1
ATOM 723 O O . GLU A 1 93 ? -0.632 -0.043 14.703 1.00 92.19 93 GLU A O 1
ATOM 728 N N . VAL A 1 94 ? -0.291 -0.573 12.563 1.00 91.88 94 VAL A N 1
ATOM 729 C CA . VAL A 1 94 ? -1.662 -1.059 12.371 1.00 91.88 94 VAL A CA 1
ATOM 730 C C . VAL A 1 94 ? -1.780 -2.517 12.818 1.00 91.88 94 VAL A C 1
ATOM 732 O O . VAL A 1 94 ? -0.926 -3.367 12.535 1.00 91.88 94 VAL A O 1
ATOM 735 N N . GLN A 1 95 ? -2.893 -2.830 13.488 1.00 88.75 95 GLN A N 1
ATOM 736 C CA . GLN A 1 95 ? -3.183 -4.174 13.983 1.00 88.75 95 GLN A CA 1
ATOM 737 C C . GLN A 1 95 ? -3.108 -5.235 12.862 1.00 88.75 95 GLN A C 1
ATOM 739 O O . GLN A 1 95 ? -3.555 -4.972 11.746 1.00 88.75 95 GLN A O 1
ATOM 744 N N . PRO A 1 96 ? -2.604 -6.456 13.138 1.00 85.81 96 PRO A N 1
ATOM 745 C CA . PRO A 1 96 ? -2.359 -7.485 12.117 1.00 85.81 96 PRO A CA 1
ATOM 746 C C . PRO A 1 96 ? -3.545 -7.892 11.236 1.00 85.81 96 PRO A C 1
ATOM 748 O O . PRO A 1 96 ? -3.328 -8.308 10.102 1.00 85.81 96 PRO A O 1
ATOM 751 N N . TYR A 1 97 ? -4.774 -7.775 11.741 1.00 86.75 97 TYR A N 1
ATOM 752 C CA . TYR A 1 97 ? -6.001 -8.189 11.047 1.00 86.75 97 TYR A CA 1
ATOM 753 C C . TYR A 1 97 ? -6.822 -7.006 10.523 1.00 86.75 97 TYR A C 1
ATOM 755 O O . TYR A 1 97 ? -8.016 -7.130 10.260 1.00 86.75 97 TYR A O 1
ATOM 763 N N . ASP A 1 98 ? -6.199 -5.837 10.407 1.00 92.12 98 ASP A N 1
ATOM 764 C CA . ASP A 1 98 ? -6.867 -4.649 9.905 1.00 92.12 98 ASP A CA 1
ATOM 765 C C . ASP A 1 98 ? -6.988 -4.669 8.373 1.00 92.12 98 ASP A C 1
ATOM 767 O O . ASP A 1 98 ? -6.039 -5.005 7.656 1.00 92.12 98 ASP A O 1
ATOM 771 N N . LYS A 1 99 ? -8.153 -4.240 7.870 1.00 93.44 99 LYS A N 1
ATOM 772 C CA . LYS A 1 99 ? -8.459 -4.149 6.434 1.00 93.44 99 LYS A CA 1
ATOM 773 C C . LYS A 1 99 ? -7.427 -3.342 5.641 1.00 93.44 99 LYS A C 1
ATOM 775 O O . LYS A 1 99 ? -7.184 -3.647 4.477 1.00 93.44 99 LYS A O 1
ATOM 780 N N . LEU A 1 100 ? -6.809 -2.329 6.254 1.00 94.62 100 LEU A N 1
ATOM 781 C CA . LEU A 1 100 ? -5.833 -1.474 5.589 1.00 94.62 100 LEU A CA 1
ATOM 782 C C . LEU A 1 100 ? -4.559 -2.240 5.232 1.00 94.62 100 LEU A C 1
ATOM 784 O O . LEU A 1 100 ? -4.027 -2.042 4.143 1.00 94.62 100 LEU A O 1
ATOM 788 N N . ARG A 1 101 ? -4.081 -3.128 6.111 1.00 94.50 101 ARG A N 1
ATOM 789 C CA . ARG A 1 101 ? -2.873 -3.924 5.844 1.00 94.50 101 ARG A CA 1
ATOM 790 C C . ARG A 1 101 ? -3.092 -4.907 4.708 1.00 94.50 101 ARG A C 1
ATOM 792 O O . ARG A 1 101 ? -2.210 -5.054 3.869 1.00 94.50 101 ARG A O 1
ATOM 799 N N . GLU A 1 102 ? -4.264 -5.534 4.671 1.00 93.88 102 GLU A N 1
ATOM 800 C CA . GLU A 1 102 ? -4.642 -6.449 3.593 1.00 93.88 102 GLU A CA 1
ATOM 801 C C . GLU A 1 102 ? -4.717 -5.711 2.253 1.00 93.88 102 GLU A C 1
ATOM 803 O O . GLU A 1 102 ? -4.067 -6.086 1.278 1.00 93.88 102 GLU A O 1
ATOM 808 N N . TRP A 1 103 ? -5.426 -4.580 2.236 1.00 95.31 103 TRP A N 1
ATOM 809 C CA . TRP A 1 103 ? -5.551 -3.741 1.050 1.00 95.31 103 TRP A CA 1
ATOM 810 C C . TRP A 1 103 ? -4.185 -3.235 0.557 1.00 95.31 103 TRP A C 1
ATOM 812 O O . TRP A 1 103 ? -3.901 -3.251 -0.641 1.00 95.31 103 TRP A O 1
ATOM 822 N N . LEU A 1 104 ? -3.302 -2.836 1.477 1.00 95.31 104 LEU A N 1
ATOM 823 C CA . LEU A 1 104 ? -1.952 -2.385 1.149 1.00 95.31 104 LEU A CA 1
ATOM 824 C C . LEU A 1 104 ? -1.054 -3.505 0.629 1.00 95.31 104 LEU A C 1
ATOM 826 O O . LEU A 1 104 ? -0.287 -3.266 -0.301 1.00 95.31 104 LEU A O 1
ATOM 830 N N . ALA A 1 105 ? -1.148 -4.716 1.180 1.00 95.31 105 ALA A N 1
ATOM 831 C CA . ALA A 1 105 ? -0.421 -5.866 0.652 1.00 95.31 105 ALA A CA 1
ATOM 832 C C . ALA A 1 105 ? -0.847 -6.170 -0.791 1.00 95.31 105 ALA A C 1
ATOM 834 O O . ALA A 1 105 ? 0.004 -6.393 -1.654 1.00 95.31 105 ALA A O 1
ATOM 835 N N . GLN A 1 106 ? -2.149 -6.090 -1.078 1.00 95.69 106 GLN A N 1
ATOM 836 C CA . GLN A 1 106 ? -2.678 -6.247 -2.430 1.00 95.69 106 GLN A CA 1
ATOM 837 C C . GLN A 1 106 ? -2.168 -5.157 -3.380 1.00 95.69 106 GLN A C 1
ATOM 839 O O . GLN A 1 106 ? -1.721 -5.460 -4.490 1.00 95.69 106 GLN A O 1
ATOM 844 N N . TYR A 1 107 ? -2.181 -3.898 -2.942 1.00 95.69 107 TYR A N 1
ATOM 845 C CA . TYR A 1 107 ? -1.633 -2.789 -3.720 1.00 95.69 107 TYR A CA 1
ATOM 846 C C . TYR A 1 107 ? -0.126 -2.964 -3.980 1.00 95.69 107 TYR A C 1
ATOM 848 O O . TYR A 1 107 ? 0.330 -2.824 -5.115 1.00 95.69 107 TYR A O 1
ATOM 856 N N . ALA A 1 108 ? 0.650 -3.363 -2.968 1.00 95.44 108 ALA A N 1
ATOM 857 C CA . ALA A 1 108 ? 2.082 -3.628 -3.100 1.00 95.44 108 ALA A CA 1
ATOM 858 C C . ALA A 1 108 ? 2.377 -4.782 -4.072 1.00 95.44 108 ALA A C 1
ATOM 860 O O . ALA A 1 108 ? 3.289 -4.674 -4.893 1.00 95.44 108 ALA A O 1
ATOM 861 N N . ALA A 1 109 ? 1.589 -5.862 -4.031 1.00 95.44 109 ALA A N 1
ATOM 862 C CA . ALA A 1 109 ? 1.695 -6.976 -4.973 1.00 95.44 109 ALA A CA 1
ATOM 863 C C . ALA A 1 109 ? 1.418 -6.534 -6.417 1.00 95.44 109 ALA A C 1
ATOM 865 O O . ALA A 1 109 ? 2.153 -6.907 -7.333 1.00 95.44 109 ALA A O 1
ATOM 866 N N . TRP A 1 110 ? 0.419 -5.675 -6.628 1.00 94.81 110 TRP A N 1
ATOM 867 C CA . TRP A 1 110 ? 0.126 -5.118 -7.949 1.00 94.81 110 TRP A CA 1
ATOM 868 C C . TRP A 1 110 ? 1.226 -4.169 -8.462 1.00 94.81 110 TRP A C 1
ATOM 870 O O . TRP A 1 110 ? 1.525 -4.155 -9.661 1.00 94.81 110 TRP A O 1
ATOM 880 N N . CYS A 1 111 ? 1.875 -3.431 -7.558 1.00 93.94 111 CYS A N 1
ATOM 881 C CA . CYS A 1 111 ? 2.973 -2.500 -7.841 1.00 93.94 111 CYS A CA 1
ATOM 882 C C . CYS A 1 111 ? 4.375 -3.140 -7.794 1.00 93.94 111 CYS A C 1
ATOM 884 O O . CYS A 1 111 ? 5.378 -2.433 -7.937 1.00 93.94 111 CYS A O 1
ATOM 886 N N . LEU A 1 112 ? 4.474 -4.467 -7.642 1.00 93.94 112 LEU A N 1
ATOM 887 C CA . LEU A 1 112 ? 5.734 -5.171 -7.376 1.00 93.94 112 LEU A CA 1
ATOM 888 C C . LEU A 1 112 ? 6.833 -4.875 -8.405 1.00 93.94 112 LEU A C 1
ATOM 890 O O . LEU A 1 112 ? 8.002 -4.786 -8.043 1.00 93.94 112 LEU A O 1
ATOM 894 N N . HIS A 1 113 ? 6.481 -4.709 -9.683 1.00 91.56 113 HIS A N 1
ATOM 895 C CA . HIS A 1 113 ? 7.461 -4.441 -10.738 1.00 91.56 113 HIS A CA 1
ATOM 896 C C . HIS A 1 113 ? 8.254 -3.147 -10.507 1.00 91.56 113 HIS A C 1
ATOM 898 O O . HIS A 1 113 ? 9.451 -3.130 -10.790 1.00 91.56 113 HIS A O 1
ATOM 904 N N . SER A 1 114 ? 7.599 -2.108 -9.979 1.00 93.00 114 SER A N 1
ATOM 905 C CA . SER A 1 114 ? 8.230 -0.831 -9.640 1.00 93.00 114 SER A CA 1
ATOM 906 C C . SER A 1 114 ? 8.934 -0.911 -8.287 1.00 93.00 114 SER A C 1
ATOM 908 O O . SER A 1 114 ? 10.099 -0.547 -8.171 1.00 93.00 114 SER A O 1
ATOM 910 N N . LEU A 1 115 ? 8.252 -1.445 -7.267 1.00 93.56 115 LEU A N 1
ATOM 911 C CA . LEU A 1 115 ? 8.761 -1.453 -5.891 1.00 93.56 115 LEU A CA 1
ATOM 912 C C . LEU A 1 115 ? 10.011 -2.325 -5.725 1.00 93.56 115 LEU A C 1
ATOM 914 O O . LEU A 1 115 ? 10.931 -1.948 -5.006 1.00 93.56 115 LEU A O 1
ATOM 918 N N . ARG A 1 116 ? 10.103 -3.449 -6.448 1.00 94.06 116 ARG A N 1
ATOM 919 C CA . ARG A 1 116 ? 11.278 -4.340 -6.413 1.00 94.06 116 ARG A CA 1
ATOM 920 C C . ARG A 1 116 ? 12.561 -3.712 -6.960 1.00 94.06 116 ARG A C 1
ATOM 922 O O . ARG A 1 116 ? 13.596 -4.360 -6.919 1.00 94.06 116 ARG A O 1
ATOM 929 N N . LEU A 1 117 ? 12.506 -2.527 -7.564 1.00 92.81 117 LEU A N 1
ATOM 930 C CA . LEU A 1 117 ? 13.711 -1.824 -8.008 1.00 92.81 117 LEU A CA 1
ATOM 931 C C . LEU A 1 117 ? 14.361 -1.048 -6.859 1.00 92.81 117 LEU A C 1
ATOM 933 O O . LEU A 1 117 ? 15.547 -0.740 -6.935 1.00 92.81 117 LEU A O 1
ATOM 937 N N . GLN A 1 118 ? 13.608 -0.766 -5.792 1.00 94.12 118 GLN A N 1
ATOM 938 C CA . GLN A 1 118 ? 14.086 0.027 -4.670 1.00 94.12 118 GLN A CA 1
ATOM 939 C C . GLN A 1 118 ? 14.741 -0.857 -3.599 1.00 94.12 118 GLN A C 1
ATOM 941 O O . GLN A 1 118 ? 14.146 -1.850 -3.163 1.00 94.12 118 GLN A O 1
ATOM 946 N N . PRO A 1 119 ? 15.952 -0.519 -3.124 1.00 94.06 119 PRO A N 1
ATOM 947 C CA . PRO A 1 119 ? 16.620 -1.276 -2.066 1.00 94.06 119 PRO A CA 1
ATOM 948 C C . PRO A 1 119 ? 15.833 -1.232 -0.749 1.00 94.06 119 PRO A C 1
ATOM 950 O O . PRO A 1 119 ? 15.739 -2.249 -0.062 1.00 94.06 119 PRO A O 1
ATOM 953 N N . ASP A 1 120 ? 15.189 -0.105 -0.445 1.00 93.62 120 ASP A N 1
ATOM 954 C CA . ASP A 1 120 ? 14.412 0.086 0.786 1.00 93.62 120 ASP A CA 1
ATOM 955 C C . ASP A 1 120 ? 13.207 -0.850 0.861 1.00 93.62 120 ASP A C 1
ATOM 957 O O . ASP A 1 120 ? 12.866 -1.350 1.932 1.00 93.62 120 ASP A O 1
ATOM 961 N N . PHE A 1 121 ? 12.617 -1.192 -0.287 1.00 95.69 121 PHE A N 1
ATOM 962 C CA . PHE A 1 121 ? 11.555 -2.189 -0.338 1.00 95.69 121 PHE A CA 1
ATOM 963 C C . PHE A 1 121 ? 12.057 -3.577 0.087 1.00 95.69 121 PHE A C 1
ATOM 965 O O . PHE A 1 121 ? 11.379 -4.284 0.828 1.00 95.69 121 PHE A O 1
ATOM 972 N N . HIS A 1 122 ? 13.271 -3.967 -0.308 1.00 95.31 122 HIS A N 1
ATOM 973 C CA . HIS A 1 122 ? 13.852 -5.244 0.118 1.00 95.31 122 HIS A CA 1
ATOM 974 C C . HIS A 1 122 ? 14.151 -5.255 1.618 1.00 95.31 122 HIS A C 1
ATOM 976 O O . HIS A 1 122 ? 13.873 -6.248 2.291 1.00 95.31 122 HIS A O 1
ATOM 982 N N . GLN A 1 123 ? 14.671 -4.146 2.152 1.00 95.50 123 GLN A N 1
ATOM 983 C CA . GLN A 1 123 ? 14.889 -3.994 3.591 1.00 95.50 123 GLN A CA 1
ATOM 984 C C . GLN A 1 123 ? 13.568 -4.067 4.364 1.00 95.50 123 GLN A C 1
ATOM 986 O O . GLN A 1 123 ? 13.494 -4.721 5.405 1.00 95.50 123 GLN A O 1
ATOM 991 N N . LEU A 1 124 ? 12.506 -3.456 3.836 1.00 95.12 124 LEU A N 1
ATOM 992 C CA . LEU A 1 124 ? 11.166 -3.544 4.403 1.00 95.12 124 LEU A CA 1
ATOM 993 C C . LEU A 1 124 ? 10.666 -4.993 4.440 1.00 95.12 124 LEU A C 1
ATOM 995 O O . LEU A 1 124 ? 10.205 -5.443 5.486 1.00 95.12 124 LEU A O 1
ATOM 999 N N . LEU A 1 125 ? 10.792 -5.750 3.346 1.00 95.12 125 LEU A N 1
ATOM 1000 C CA . LEU A 1 125 ? 10.371 -7.157 3.318 1.00 95.12 125 LEU A CA 1
ATOM 1001 C C . LEU A 1 125 ? 11.161 -8.029 4.306 1.00 95.12 125 LEU A C 1
ATOM 1003 O O . LEU A 1 125 ? 10.599 -8.964 4.874 1.00 95.12 125 LEU A O 1
ATOM 1007 N N . GLN A 1 126 ? 12.439 -7.718 4.543 1.00 94.44 126 GLN A N 1
ATOM 1008 C CA . GLN A 1 126 ? 13.247 -8.393 5.565 1.00 94.44 126 GLN A CA 1
ATOM 1009 C C . GLN A 1 126 ? 12.786 -8.051 6.987 1.00 94.44 126 GLN A C 1
ATOM 1011 O O . GLN A 1 126 ? 12.707 -8.935 7.838 1.00 94.44 126 GLN A O 1
ATOM 1016 N N . ARG A 1 127 ? 12.467 -6.779 7.254 1.00 94.50 127 ARG A N 1
ATOM 1017 C CA . ARG A 1 127 ? 12.005 -6.312 8.572 1.00 94.50 127 ARG A CA 1
ATOM 1018 C C . ARG A 1 127 ? 10.581 -6.749 8.894 1.00 94.50 127 ARG A C 1
ATOM 1020 O O . ARG A 1 127 ? 10.272 -7.015 10.052 1.00 94.50 127 ARG A O 1
ATOM 1027 N N . CYS A 1 128 ? 9.723 -6.835 7.883 1.00 93.19 128 CYS A N 1
ATOM 1028 C CA . CYS A 1 128 ? 8.306 -7.145 8.021 1.00 93.19 128 CYS A CA 1
ATOM 1029 C C . CYS A 1 128 ? 7.916 -8.364 7.165 1.00 93.19 128 CYS A C 1
ATOM 1031 O O . CYS A 1 128 ? 7.202 -8.203 6.171 1.00 93.19 128 CYS A O 1
ATOM 1033 N N . PRO A 1 129 ? 8.280 -9.601 7.565 1.00 93.12 129 PRO A N 1
ATOM 1034 C CA . PRO A 1 129 ? 7.917 -10.814 6.823 1.00 93.12 129 PRO A CA 1
ATOM 1035 C C . PRO A 1 129 ? 6.405 -11.004 6.648 1.00 93.12 129 PRO A C 1
ATOM 1037 O O . PRO A 1 129 ? 5.950 -11.630 5.701 1.00 93.12 129 PRO A O 1
ATOM 1040 N N . ALA A 1 130 ? 5.593 -10.425 7.536 1.00 92.31 130 ALA A N 1
ATOM 1041 C CA . ALA A 1 130 ? 4.141 -10.447 7.388 1.00 92.31 130 ALA A CA 1
ATOM 1042 C C . ALA A 1 130 ? 3.667 -9.794 6.075 1.00 92.31 130 ALA A C 1
ATOM 1044 O O . ALA A 1 130 ? 2.682 -10.250 5.498 1.00 92.31 130 ALA A O 1
ATOM 1045 N N . LEU A 1 131 ? 4.357 -8.750 5.595 1.00 94.00 131 LEU A N 1
ATOM 1046 C CA . LEU A 1 131 ? 4.051 -8.118 4.310 1.00 94.00 131 LEU A CA 1
ATOM 1047 C C . LEU A 1 131 ? 4.364 -9.070 3.155 1.00 94.00 131 LEU A C 1
ATOM 1049 O O . LEU A 1 131 ? 3.512 -9.276 2.295 1.00 94.00 131 LEU A O 1
ATOM 1053 N N . SER A 1 132 ? 5.552 -9.682 3.152 1.00 93.25 132 SER A N 1
ATOM 1054 C CA . SER A 1 132 ? 5.946 -10.602 2.081 1.00 93.25 132 SER A CA 1
ATOM 1055 C C . SER A 1 132 ? 5.029 -11.823 2.017 1.00 93.25 132 SER A C 1
ATOM 1057 O O . SER A 1 132 ? 4.602 -12.179 0.923 1.00 93.25 132 SER A O 1
ATOM 1059 N N . CYS A 1 133 ? 4.647 -12.405 3.157 1.00 92.81 133 CYS A N 1
ATOM 1060 C CA . CYS A 1 133 ? 3.683 -13.507 3.200 1.00 92.81 133 CYS A CA 1
ATOM 1061 C C . CYS A 1 133 ? 2.344 -13.121 2.556 1.00 92.81 133 CYS A C 1
ATOM 1063 O O . CYS A 1 133 ? 1.883 -13.813 1.657 1.00 92.81 133 CYS A O 1
ATOM 1065 N N . ARG A 1 134 ? 1.765 -11.979 2.949 1.00 93.06 134 ARG A N 1
ATOM 1066 C CA . ARG A 1 134 ? 0.495 -11.500 2.378 1.00 93.06 134 ARG A CA 1
ATOM 1067 C C . ARG A 1 134 ? 0.587 -11.213 0.886 1.00 93.06 134 ARG A C 1
ATOM 1069 O O . ARG A 1 134 ? -0.332 -11.513 0.139 1.00 93.06 134 ARG A O 1
ATOM 1076 N N . MET A 1 135 ? 1.705 -10.652 0.434 1.00 94.69 135 MET A N 1
ATOM 1077 C CA . MET A 1 135 ? 1.927 -10.442 -0.994 1.00 94.69 135 MET A CA 1
ATOM 1078 C C . MET A 1 135 ? 1.993 -11.773 -1.750 1.00 94.69 135 MET A C 1
ATOM 1080 O O . MET A 1 135 ? 1.410 -11.884 -2.824 1.00 94.69 135 MET A O 1
ATOM 1084 N N . MET A 1 136 ? 2.667 -12.787 -1.201 1.00 93.00 136 MET A N 1
ATOM 1085 C CA . MET A 1 136 ? 2.785 -14.106 -1.834 1.00 93.00 136 MET A CA 1
ATOM 1086 C C . MET A 1 136 ? 1.438 -14.816 -2.002 1.00 93.00 136 MET A C 1
ATOM 1088 O O . MET A 1 136 ? 1.280 -15.537 -2.982 1.00 93.00 136 MET A O 1
ATOM 1092 N N . ASP A 1 137 ? 0.461 -14.558 -1.128 1.00 90.94 137 ASP A N 1
ATOM 1093 C CA . ASP A 1 137 ? -0.907 -15.084 -1.269 1.00 90.94 137 ASP A CA 1
ATOM 1094 C C . ASP A 1 137 ? -1.625 -14.544 -2.529 1.00 90.94 137 ASP A C 1
ATOM 1096 O O . ASP A 1 137 ? -2.586 -15.142 -3.011 1.00 90.94 137 ASP A O 1
ATOM 1100 N N . ILE A 1 138 ? -1.161 -13.412 -3.074 1.00 91.75 138 ILE A N 1
ATOM 1101 C CA . ILE A 1 138 ? -1.800 -12.666 -4.173 1.00 91.75 138 ILE A CA 1
ATOM 1102 C C . ILE A 1 138 ? -0.996 -12.778 -5.477 1.00 91.75 138 ILE A C 1
ATOM 1104 O O . ILE A 1 138 ? -1.540 -12.634 -6.575 1.00 91.75 138 ILE A O 1
ATOM 1108 N N . LEU A 1 139 ? 0.317 -12.990 -5.380 1.00 91.44 139 LEU A N 1
ATOM 1109 C CA . LEU A 1 139 ? 1.207 -13.038 -6.533 1.00 91.44 139 LEU A CA 1
ATOM 1110 C C . LEU A 1 139 ? 0.996 -14.306 -7.365 1.00 91.44 139 LEU A C 1
ATOM 1112 O O . LEU A 1 139 ? 0.822 -15.408 -6.852 1.00 91.44 139 LEU A O 1
ATOM 1116 N N . ASN A 1 140 ? 1.090 -14.147 -8.685 1.00 88.56 140 ASN A N 1
ATOM 1117 C CA . ASN A 1 140 ? 1.017 -15.281 -9.594 1.00 88.56 140 ASN A CA 1
ATOM 1118 C C . ASN A 1 140 ? 2.333 -16.076 -9.588 1.00 88.56 140 ASN A C 1
ATOM 1120 O O . ASN A 1 140 ? 3.412 -15.471 -9.638 1.00 88.56 140 ASN A O 1
ATOM 1124 N N . PRO A 1 141 ? 2.264 -17.419 -9.604 1.00 87.69 141 PRO A N 1
ATOM 1125 C CA . PRO A 1 141 ? 3.443 -18.255 -9.760 1.00 87.69 141 PRO A CA 1
ATOM 1126 C C . PRO A 1 141 ? 4.109 -18.026 -11.122 1.00 87.69 141 PRO A C 1
ATOM 1128 O O . PRO A 1 141 ? 3.502 -17.531 -12.077 1.00 87.69 141 PRO A O 1
ATOM 1131 N N . ALA A 1 142 ? 5.380 -18.414 -11.220 1.00 86.88 142 ALA A N 1
ATOM 1132 C CA . ALA A 1 142 ? 6.103 -18.374 -12.482 1.00 86.88 142 ALA A CA 1
ATOM 1133 C C . ALA A 1 142 ? 5.407 -19.250 -13.539 1.00 86.88 142 ALA A C 1
ATOM 1135 O O . ALA A 1 142 ? 5.005 -20.377 -13.263 1.00 86.88 142 ALA A O 1
ATOM 1136 N N . VAL A 1 143 ? 5.300 -18.732 -14.767 1.00 88.31 143 VAL A N 1
ATOM 1137 C CA . VAL A 1 143 ? 4.612 -19.411 -15.883 1.00 88.31 143 VAL A CA 1
ATOM 1138 C C . VAL A 1 143 ? 5.392 -20.631 -16.387 1.00 88.31 143 VAL A C 1
ATOM 1140 O O . VAL A 1 143 ? 4.817 -21.528 -16.994 1.00 88.31 143 VAL A O 1
ATOM 1143 N N . GLN A 1 144 ? 6.707 -20.661 -16.172 1.00 90.12 144 GLN A N 1
ATOM 1144 C CA . GLN A 1 144 ? 7.595 -21.706 -16.675 1.00 90.12 144 GLN A CA 1
ATOM 1145 C C . GLN A 1 144 ? 8.550 -22.156 -15.577 1.00 90.12 144 GLN A C 1
ATOM 1147 O O . GLN A 1 144 ? 8.974 -21.355 -14.739 1.00 90.12 144 GLN A O 1
ATOM 1152 N N . ALA A 1 145 ? 8.892 -23.441 -15.605 1.00 87.94 145 ALA A N 1
ATOM 1153 C CA . ALA A 1 145 ? 9.889 -24.005 -14.717 1.00 87.94 145 ALA A CA 1
ATOM 1154 C C . ALA A 1 145 ? 11.292 -23.470 -15.069 1.00 87.94 145 ALA A C 1
ATOM 1156 O O . ALA A 1 145 ? 11.565 -23.158 -16.230 1.00 87.94 145 ALA A O 1
ATOM 1157 N N . PRO A 1 146 ? 12.212 -23.372 -14.094 1.00 88.38 146 PR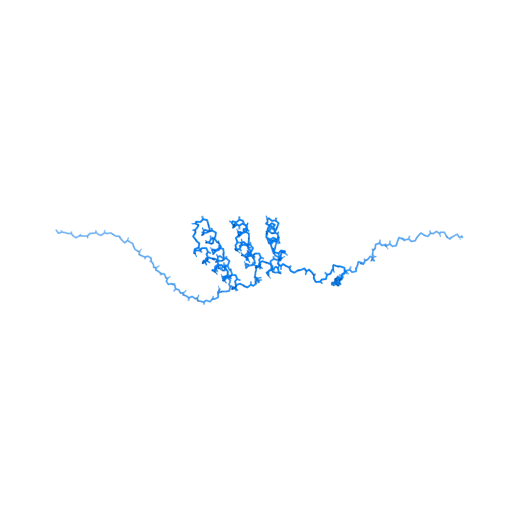O A N 1
ATOM 1158 C CA . PRO A 1 146 ? 13.510 -22.723 -14.292 1.00 88.38 146 PRO A CA 1
ATOM 1159 C C . PRO A 1 146 ? 14.404 -23.400 -15.347 1.00 88.38 146 PRO A C 1
ATOM 1161 O O . PRO A 1 146 ? 15.243 -22.731 -15.946 1.00 88.38 146 PRO A O 1
ATOM 1164 N N . TRP A 1 147 ? 14.226 -24.699 -15.605 1.00 89.12 147 TRP A N 1
ATOM 1165 C CA . TRP A 1 147 ? 14.959 -25.441 -16.642 1.00 89.12 147 TRP A CA 1
ATOM 1166 C C . TRP A 1 147 ? 14.390 -25.267 -18.060 1.00 89.12 147 TRP A C 1
ATOM 1168 O O . TRP A 1 147 ? 15.088 -25.570 -19.023 1.00 89.12 147 TRP A O 1
ATOM 1178 N N . ASP A 1 148 ? 13.173 -24.736 -18.202 1.00 86.75 148 ASP A N 1
ATOM 1179 C CA . ASP A 1 148 ? 12.535 -24.474 -19.502 1.00 86.75 148 ASP A CA 1
ATOM 1180 C C . ASP A 1 148 ? 12.766 -23.031 -19.989 1.00 86.75 148 ASP A C 1
ATOM 1182 O O . ASP A 1 148 ? 12.455 -22.681 -21.133 1.00 86.75 148 ASP A O 1
ATOM 1186 N N . VAL A 1 149 ? 13.342 -22.176 -19.134 1.00 81.62 149 VAL A N 1
ATOM 1187 C CA . VAL A 1 149 ? 13.604 -20.770 -19.447 1.00 81.62 149 VAL A CA 1
ATOM 1188 C C . VAL A 1 149 ? 14.682 -20.671 -20.521 1.00 81.62 149 VAL A C 1
ATOM 1190 O O . VAL A 1 149 ? 15.850 -21.008 -20.317 1.00 81.62 149 VAL A O 1
ATOM 1193 N N . LYS A 1 150 ? 14.310 -20.113 -21.676 1.00 79.62 150 LYS A N 1
ATOM 1194 C CA . LYS A 1 150 ? 15.279 -19.662 -22.678 1.00 79.62 150 LYS A CA 1
ATOM 1195 C C . LYS A 1 150 ? 15.990 -18.428 -22.135 1.00 79.62 150 LYS A C 1
ATOM 1197 O O . LYS A 1 150 ? 15.522 -17.306 -22.316 1.00 79.62 150 LYS A O 1
ATOM 1202 N N . TRP A 1 151 ? 17.111 -18.642 -21.452 1.00 74.06 151 TRP A N 1
ATOM 1203 C CA . TRP A 1 151 ? 17.961 -17.552 -20.993 1.00 74.06 151 TRP A CA 1
ATOM 1204 C C . TRP A 1 151 ? 18.332 -16.657 -22.183 1.00 74.06 151 TRP A C 1
ATOM 1206 O O . TRP A 1 151 ? 18.712 -17.176 -23.243 1.00 74.06 151 TRP A O 1
ATOM 1216 N N . PRO A 1 152 ? 18.245 -15.322 -22.043 1.00 69.38 152 PRO A N 1
ATOM 1217 C CA . PRO A 1 152 ? 18.855 -14.419 -23.004 1.00 69.38 152 PRO A CA 1
ATOM 1218 C C . PRO A 1 152 ? 20.316 -14.836 -23.144 1.00 69.38 152 PRO A C 1
ATOM 1220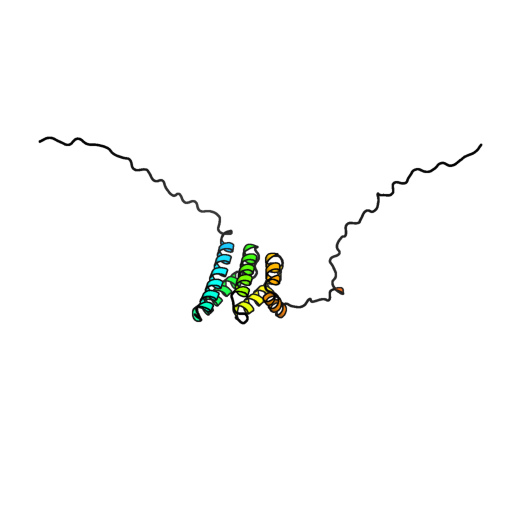 O O . PRO A 1 152 ? 21.023 -14.919 -22.140 1.00 69.38 152 PRO A O 1
ATOM 1223 N N . LYS A 1 153 ? 20.753 -15.173 -24.364 1.00 67.12 153 LYS A N 1
ATOM 1224 C CA . LYS A 1 153 ? 22.133 -15.599 -24.620 1.00 67.12 153 LYS A CA 1
ATOM 1225 C C . LYS A 1 153 ? 23.066 -14.486 -24.152 1.00 67.12 153 LYS A C 1
ATOM 1227 O O . LYS A 1 153 ? 23.242 -13.492 -24.856 1.00 67.12 153 LYS A O 1
ATOM 1232 N N . TYR A 1 154 ? 23.641 -14.647 -22.966 1.00 68.06 154 TYR A N 1
ATOM 1233 C CA . TYR A 1 154 ? 24.681 -13.764 -22.478 1.00 68.06 154 TYR A CA 1
ATOM 1234 C C . TYR A 1 154 ? 25.836 -13.888 -23.472 1.00 68.06 154 TYR A C 1
ATOM 1236 O O . TYR A 1 154 ? 26.391 -14.975 -23.647 1.00 68.06 154 TYR A O 1
ATOM 1244 N N . ARG A 1 155 ? 26.175 -12.802 -24.180 1.00 63.47 155 ARG A N 1
ATOM 1245 C CA . ARG A 1 155 ? 27.445 -12.756 -24.906 1.00 63.47 155 ARG A CA 1
ATOM 1246 C C . ARG A 1 155 ? 28.532 -12.679 -23.849 1.00 63.47 155 ARG A C 1
ATOM 1248 O O . ARG A 1 155 ? 28.882 -11.594 -23.397 1.00 63.47 155 ARG A O 1
ATOM 1255 N N . VAL A 1 156 ? 29.025 -13.835 -23.426 1.00 70.12 156 VAL A N 1
ATOM 1256 C CA . VAL A 1 156 ? 30.266 -13.906 -22.664 1.00 70.12 156 VAL A CA 1
ATOM 1257 C C . VAL A 1 156 ? 31.355 -13.334 -23.579 1.00 70.12 156 VAL A C 1
ATOM 1259 O O . VAL A 1 156 ? 31.482 -13.811 -24.714 1.00 70.12 156 VAL A O 1
ATOM 1262 N N . PRO A 1 157 ? 32.092 -12.286 -23.169 1.00 67.62 157 PRO A N 1
ATOM 1263 C CA . PRO A 1 157 ? 33.251 -11.830 -23.918 1.00 67.62 157 PRO A CA 1
ATOM 1264 C C . PRO A 1 157 ? 34.183 -13.018 -24.139 1.00 67.62 157 PRO A C 1
ATOM 1266 O O . PRO A 1 157 ? 34.506 -13.736 -23.192 1.00 67.62 157 PRO A O 1
ATOM 1269 N N . SER A 1 158 ? 34.565 -13.262 -25.393 1.00 67.50 158 SER A N 1
ATOM 1270 C CA . SER A 1 158 ? 35.490 -14.343 -25.722 1.00 67.50 158 SER A CA 1
ATOM 1271 C C . SER A 1 158 ? 36.783 -14.113 -24.951 1.00 67.50 158 SER A C 1
ATOM 1273 O O . SER A 1 158 ? 37.479 -13.128 -25.197 1.00 67.50 158 SER A O 1
ATOM 1275 N N . TYR A 1 159 ? 37.092 -15.003 -24.009 1.00 66.88 159 TYR A N 1
ATOM 1276 C CA . TYR A 1 159 ? 38.354 -14.964 -23.288 1.00 66.88 159 TYR A CA 1
ATOM 1277 C C . TYR A 1 159 ? 39.465 -15.282 -24.292 1.00 66.88 159 TYR A C 1
ATOM 1279 O O . TYR A 1 159 ? 39.627 -16.422 -24.728 1.00 66.88 159 TYR A O 1
ATOM 1287 N N . GLY A 1 160 ? 40.181 -14.253 -24.741 1.00 65.06 160 GLY A N 1
ATOM 1288 C CA . GLY A 1 160 ? 41.334 -14.406 -25.616 1.00 65.06 160 GLY A CA 1
ATOM 1289 C C . GLY A 1 160 ? 42.507 -14.974 -24.829 1.00 65.06 160 GLY A C 1
ATOM 1290 O O . GLY A 1 160 ? 43.390 -14.227 -24.431 1.00 65.06 160 GLY A O 1
ATOM 1291 N N . ALA A 1 161 ? 42.545 -16.290 -24.618 1.00 61.53 161 ALA A N 1
ATOM 1292 C CA . ALA A 1 161 ? 43.702 -16.993 -24.054 1.00 61.53 161 ALA A CA 1
ATOM 1293 C C . ALA A 1 161 ? 44.859 -17.114 -25.072 1.00 61.53 161 ALA A C 1
ATOM 1295 O O . ALA A 1 161 ? 45.490 -18.160 -25.193 1.00 61.53 161 ALA A O 1
ATOM 1296 N N . ARG A 1 162 ? 45.120 -16.065 -25.861 1.00 57.62 162 ARG A N 1
ATOM 1297 C CA . ARG A 1 162 ? 46.171 -16.051 -26.883 1.00 57.62 162 ARG A CA 1
ATOM 1298 C C . ARG A 1 162 ? 47.189 -14.977 -26.527 1.00 57.62 162 ARG A C 1
ATOM 1300 O O . ARG A 1 162 ? 47.125 -13.875 -27.055 1.00 57.62 162 ARG A O 1
ATOM 1307 N N . GLY A 1 163 ? 48.089 -15.290 -25.596 1.00 56.50 163 GLY A N 1
ATOM 1308 C CA . GLY A 1 163 ? 49.182 -14.369 -25.274 1.00 56.50 163 GLY A CA 1
ATOM 1309 C C . GLY A 1 163 ? 50.147 -14.734 -24.145 1.00 56.50 163 GLY A C 1
ATOM 1310 O O . GLY A 1 163 ? 50.951 -13.880 -23.809 1.00 56.50 163 GLY A O 1
ATOM 1311 N N . PHE A 1 164 ? 50.106 -15.932 -23.545 1.00 51.91 164 PHE A N 1
ATOM 1312 C CA . PHE A 1 164 ? 50.964 -16.238 -22.379 1.00 51.91 164 PHE A CA 1
ATOM 1313 C C . PHE A 1 164 ? 51.885 -17.456 -22.524 1.00 51.91 164 PHE A C 1
ATOM 1315 O O . PHE A 1 164 ? 52.370 -17.979 -21.525 1.00 51.91 164 PHE A O 1
ATOM 1322 N N . TYR A 1 165 ? 52.190 -17.868 -23.753 1.00 52.34 165 TYR A N 1
ATOM 1323 C CA . TYR A 1 165 ? 53.333 -18.745 -24.012 1.00 52.34 165 TYR A CA 1
ATOM 1324 C C . TYR A 1 165 ? 54.179 -18.084 -25.101 1.00 52.34 165 TYR A C 1
ATOM 1326 O O . TYR A 1 165 ? 54.045 -18.406 -26.278 1.00 52.34 165 TYR A O 1
ATOM 1334 N N . GLU A 1 166 ? 54.977 -17.081 -24.720 1.00 51.47 166 GLU A N 1
ATOM 1335 C CA . GLU A 1 166 ? 56.156 -16.766 -25.523 1.00 51.47 166 GLU A CA 1
ATOM 1336 C C . GLU A 1 166 ? 57.077 -17.984 -25.455 1.00 51.47 166 GLU A C 1
ATOM 1338 O O . GLU A 1 166 ? 57.503 -18.435 -24.391 1.00 51.47 166 GLU A O 1
ATOM 1343 N N . GLU A 1 167 ? 57.257 -18.558 -26.632 1.00 54.00 167 GLU A N 1
ATOM 1344 C CA . GLU A 1 167 ? 58.104 -19.679 -26.985 1.00 54.00 167 GLU A CA 1
ATOM 1345 C C . GLU A 1 167 ? 59.551 -19.350 -26.577 1.00 54.00 167 GLU A C 1
ATOM 1347 O O . GLU A 1 167 ? 60.158 -18.409 -27.086 1.00 54.00 167 GLU A O 1
ATOM 1352 N N . GLY A 1 168 ? 60.080 -20.081 -25.591 1.00 54.12 168 GLY A N 1
ATOM 1353 C CA . GLY A 1 168 ? 61.487 -19.985 -25.203 1.00 54.12 168 GLY A CA 1
ATOM 1354 C C . GLY A 1 168 ? 62.402 -20.379 -26.373 1.00 54.12 168 GLY A C 1
ATOM 1355 O O . GLY A 1 168 ? 62.011 -21.211 -27.194 1.00 54.12 168 GLY A O 1
ATOM 1356 N N . PRO A 1 169 ? 63.604 -19.787 -26.480 1.00 54.84 169 PRO A N 1
ATOM 1357 C CA . PRO A 1 169 ? 64.459 -19.949 -27.650 1.00 54.84 169 PRO A CA 1
ATOM 1358 C C . PRO A 1 169 ? 64.958 -21.399 -27.796 1.00 54.84 169 PRO A C 1
ATOM 1360 O O . PRO A 1 169 ? 65.127 -22.093 -26.789 1.00 54.84 169 PRO A O 1
ATOM 1363 N N . PRO A 1 170 ? 65.212 -21.870 -29.032 1.00 49.44 170 PRO A N 1
ATOM 1364 C CA . PRO A 1 170 ? 65.661 -23.233 -29.279 1.00 49.44 170 PRO A CA 1
ATOM 1365 C C . PRO A 1 170 ? 67.098 -23.442 -28.782 1.00 49.44 170 PRO A C 1
ATOM 1367 O O . PRO A 1 170 ? 67.988 -22.639 -29.058 1.00 49.44 170 PRO A O 1
ATOM 1370 N N . HIS A 1 171 ? 67.316 -24.546 -28.066 1.00 50.69 171 HIS A N 1
ATOM 1371 C CA . HIS A 1 171 ? 68.642 -25.096 -27.792 1.00 50.69 171 HIS A CA 1
ATOM 1372 C C . HIS A 1 171 ? 69.245 -25.635 -29.104 1.00 50.69 171 HIS A C 1
ATOM 1374 O O . HIS A 1 171 ? 68.709 -26.579 -29.683 1.00 50.69 171 HIS A O 1
ATOM 1380 N N . GLU A 1 172 ? 70.346 -25.039 -29.568 1.00 48.81 172 GLU A N 1
ATOM 1381 C CA . GLU A 1 172 ? 71.239 -25.636 -30.569 1.00 48.81 172 GLU A CA 1
ATOM 1382 C C . GLU A 1 172 ? 72.125 -26.683 -29.878 1.00 48.81 172 GLU A C 1
ATOM 1384 O O . GLU A 1 172 ? 72.994 -26.334 -29.080 1.00 48.81 172 GLU A O 1
ATOM 1389 N N . GLU A 1 173 ? 71.902 -27.962 -30.187 1.00 50.97 173 GLU A N 1
ATOM 1390 C CA . GLU A 1 173 ? 72.872 -29.034 -29.957 1.00 50.97 173 GLU A CA 1
ATOM 1391 C C . GLU A 1 173 ? 73.512 -29.438 -31.296 1.00 50.97 173 GLU A C 1
ATOM 1393 O O . GLU A 1 173 ? 72.826 -29.785 -32.256 1.00 50.97 173 GLU A O 1
ATOM 1398 N N . ASP A 1 174 ? 74.842 -29.351 -31.311 1.00 47.22 174 ASP A N 1
ATOM 1399 C CA . ASP A 1 174 ? 75.823 -30.191 -32.002 1.00 47.22 174 ASP A CA 1
ATOM 1400 C C . ASP A 1 174 ? 75.668 -30.503 -33.504 1.00 47.22 174 ASP A C 1
ATOM 1402 O O . ASP A 1 174 ? 74.939 -31.396 -33.934 1.00 47.22 174 ASP A O 1
ATOM 1406 N N . ALA A 1 175 ? 76.564 -29.902 -34.298 1.00 47.12 175 ALA A N 1
ATOM 1407 C CA . ALA A 1 175 ? 77.068 -30.501 -35.531 1.00 47.12 175 ALA A CA 1
ATOM 1408 C C . ALA A 1 175 ? 78.603 -30.590 -35.481 1.00 47.12 175 ALA A C 1
ATOM 1410 O O . ALA A 1 175 ? 79.319 -29.598 -35.601 1.00 47.12 175 ALA A O 1
ATOM 1411 N N . VAL A 1 176 ? 79.083 -31.819 -35.294 1.00 47.34 176 VAL A N 1
ATOM 1412 C CA . VAL A 1 176 ? 80.475 -32.262 -35.438 1.00 47.34 176 VAL A CA 1
ATOM 1413 C C . VAL A 1 176 ? 80.909 -32.209 -36.906 1.00 47.34 176 VAL A C 1
ATOM 1415 O O . VAL A 1 176 ? 80.245 -32.801 -37.760 1.00 47.34 176 VAL A O 1
ATOM 1418 N N . SER A 1 177 ? 82.070 -31.607 -37.181 1.00 45.88 177 SER A N 1
ATOM 1419 C CA . SER A 1 177 ? 83.150 -32.160 -38.031 1.00 45.88 177 SER A CA 1
ATOM 1420 C C . SER A 1 177 ? 84.431 -31.350 -37.876 1.00 45.88 177 SER A C 1
ATOM 1422 O O . SER A 1 177 ? 84.361 -30.110 -38.012 1.00 45.88 177 SER A O 1
#

Radius of gyration: 34.52 Å; chains: 1; bounding box: 99×118×65 Å

Organism: Penicillium decumbens (NCBI:txid69771)

Foldseek 3Di:
DDDDDDDDDDDDDDDDDDDDDDDDDPPPVVLVVLLVQLVVLLVQLLVCVVVVPVVSNVVSLVSNVVSCVVCVAPDDPSNLVSLLVSLLVCLVRPDLPDPSNLVSLLSCLVNVVVNVVDPSSVVSCVVRVSSVVSSVVNHDDDPDDPVVDPPDPPPDPPPPPPDPDPDDDDDDDDDDD